Protein AF-A0A9E1KPW1-F1 (afdb_monomer)

pLDDT: mean 82.88, std 12.96, range [50.12, 98.19]

Secondary structure (DSSP, 8-state):
-PPP--TTTHHHHHHT--GGG--PPPPPPP-PPPPPTT-----EEEEE--TTSHHHHHTT----HHHHHHHHTT--EE-TTS-EE--SS--SEEEE---STTHHHHTTTT-TT--HHHHHHHHHHH--SHHHHHHHHHHHGGG-----TTS-TTPPPP-

Foldseek 3Di:
DDDDDDPVCVVVVVVPDDCVPDDDAAADADDDDPADPVGDDFFEEAEAEALLALVCLLVPHHHHPVNVVCQLNFHWDQGPVRDIDTDSYHGPDYDHDHDPVCSVLQVCLVPPPDDPVSVVVNCLSNDHDDVVVVVVVVVVVVPPDDPDPVDDPDDDDDD

Radius of gyration: 21.53 Å; Cα contacts (8 Å, |Δi|>4): 154; chains: 1; bounding box: 57×50×52 Å

Structure (mmCIF, N/CA/C/O backbone):
data_AF-A0A9E1KPW1-F1
#
_entry.id   AF-A0A9E1KPW1-F1
#
loop_
_atom_site.group_PDB
_atom_site.id
_atom_site.type_symbol
_atom_site.label_atom_id
_atom_site.label_alt_id
_atom_site.label_comp_id
_atom_site.label_asym_id
_atom_site.label_entity_id
_atom_site.label_seq_id
_atom_site.pdbx_PDB_ins_code
_atom_site.Cartn_x
_atom_site.Cartn_y
_atom_site.Cartn_z
_atom_site.occupancy
_atom_site.B_iso_or_equiv
_atom_site.auth_seq_id
_atom_site.auth_comp_id
_atom_site.auth_asym_id
_atom_site.auth_atom_id
_atom_site.pdbx_PDB_model_num
ATOM 1 N N . MET A 1 1 ? -16.296 31.818 -9.778 1.00 54.91 1 MET A N 1
ATOM 2 C CA . MET A 1 1 ? -15.394 31.281 -10.819 1.00 54.91 1 MET A CA 1
ATOM 3 C C . MET A 1 1 ? -14.873 29.966 -10.262 1.00 54.91 1 MET A C 1
ATOM 5 O O . MET A 1 1 ? -14.448 29.981 -9.117 1.00 54.91 1 MET A O 1
ATOM 9 N N . VAL A 1 2 ? -15.050 28.838 -10.951 1.00 64.12 2 VAL A N 1
ATOM 10 C CA . VAL A 1 2 ? -14.615 27.530 -10.424 1.00 64.12 2 VAL A CA 1
ATOM 11 C C . VAL A 1 2 ? -13.105 27.431 -10.619 1.00 64.12 2 VAL A C 1
ATOM 13 O O . VAL A 1 2 ? -12.640 27.571 -11.749 1.00 64.12 2 VAL A O 1
ATOM 16 N N . GLN A 1 3 ? -12.357 27.252 -9.531 1.00 67.12 3 GLN A N 1
ATOM 17 C CA . GLN A 1 3 ? -10.913 27.038 -9.585 1.00 67.12 3 GLN A CA 1
ATOM 18 C C . GLN A 1 3 ? -10.649 25.712 -10.309 1.00 67.12 3 GLN A C 1
ATOM 20 O O . GLN A 1 3 ? -11.202 24.678 -9.934 1.00 67.12 3 GLN A O 1
ATOM 25 N N . GLN A 1 4 ? -9.882 25.750 -11.397 1.00 73.62 4 GLN A N 1
ATOM 26 C CA . GLN A 1 4 ? -9.481 24.535 -12.105 1.00 73.62 4 GLN A CA 1
ATOM 27 C C . GLN A 1 4 ? -8.290 23.918 -11.375 1.00 73.62 4 GLN A C 1
ATOM 29 O O . GLN A 1 4 ? -7.294 24.601 -11.172 1.00 73.62 4 GLN A O 1
ATOM 34 N N . ILE A 1 5 ? -8.388 22.638 -11.015 1.00 74.00 5 ILE A N 1
ATOM 35 C CA . ILE A 1 5 ? -7.282 21.890 -10.408 1.00 74.00 5 ILE A CA 1
ATOM 36 C C . ILE A 1 5 ? -6.366 21.411 -11.539 1.00 74.00 5 ILE A C 1
ATOM 38 O O . ILE A 1 5 ? -6.742 20.530 -12.317 1.00 74.00 5 ILE A O 1
ATOM 42 N N . LEU A 1 6 ? -5.190 22.031 -11.670 1.00 82.31 6 LEU A N 1
ATOM 43 C CA . LEU A 1 6 ? -4.187 21.734 -12.698 1.00 82.31 6 LEU A CA 1
ATOM 44 C C . LEU A 1 6 ? -2.796 21.598 -12.054 1.00 82.31 6 LEU A C 1
ATOM 46 O O . LEU A 1 6 ? -2.531 22.230 -11.037 1.00 82.31 6 LEU A O 1
ATOM 50 N N . PRO A 1 7 ? -1.839 20.872 -12.663 1.00 82.06 7 PRO A N 1
ATOM 51 C CA . PRO A 1 7 ? -0.473 20.802 -12.132 1.00 82.06 7 PRO A CA 1
ATOM 52 C C . PRO A 1 7 ? 0.183 22.179 -11.937 1.00 82.06 7 PRO A C 1
ATOM 54 O O . PRO A 1 7 ? 0.982 22.367 -11.028 1.00 82.06 7 PRO A O 1
ATOM 57 N N . SER A 1 8 ? -0.176 23.160 -12.771 1.00 86.94 8 SER A N 1
ATOM 58 C CA . SER A 1 8 ? 0.307 24.540 -12.667 1.00 86.94 8 SER A CA 1
ATOM 59 C C . SER A 1 8 ? -0.273 25.317 -11.482 1.00 86.94 8 SER A C 1
ATOM 61 O O . SER A 1 8 ? 0.325 26.316 -11.096 1.00 86.94 8 SER A O 1
ATOM 63 N N . THR A 1 9 ? -1.415 24.899 -10.923 1.00 86.19 9 THR A N 1
ATOM 64 C CA . THR A 1 9 ? -2.045 25.553 -9.760 1.00 86.19 9 THR A CA 1
ATOM 65 C C . THR A 1 9 ? -1.620 24.929 -8.438 1.00 86.19 9 THR A C 1
ATOM 67 O O . THR A 1 9 ? -1.842 25.535 -7.398 1.00 86.19 9 THR A O 1
ATOM 70 N N . ALA A 1 10 ? -0.938 23.776 -8.459 1.00 82.69 10 ALA A N 1
ATOM 71 C CA . ALA A 1 10 ? -0.589 23.023 -7.257 1.00 82.69 10 ALA A CA 1
ATOM 72 C C . ALA A 1 10 ? 0.108 23.877 -6.186 1.00 82.69 10 ALA A C 1
ATOM 74 O O . ALA A 1 10 ? -0.246 23.791 -5.020 1.00 82.69 10 ALA A O 1
ATOM 75 N N . ALA A 1 11 ? 1.053 24.746 -6.559 1.00 84.06 11 ALA A N 1
ATOM 76 C CA . ALA A 1 11 ? 1.739 25.611 -5.595 1.00 84.06 11 ALA A CA 1
ATOM 77 C C . ALA A 1 11 ? 0.801 26.626 -4.910 1.00 84.06 11 ALA A C 1
ATOM 79 O O . ALA A 1 11 ? 0.965 26.909 -3.726 1.00 84.06 11 ALA A O 1
ATOM 80 N N . GLU A 1 12 ? -0.176 27.166 -5.642 1.00 87.25 12 GLU A N 1
ATOM 81 C CA . GLU A 1 12 ? -1.188 28.072 -5.089 1.00 87.25 12 GLU A CA 1
ATOM 82 C C . GLU A 1 12 ? -2.186 27.307 -4.217 1.00 87.25 12 GLU A C 1
ATOM 84 O O . GLU A 1 12 ? -2.541 27.785 -3.143 1.00 87.25 12 GLU A O 1
ATOM 89 N N . ASP A 1 13 ? -2.580 26.105 -4.643 1.00 84.31 13 ASP A N 1
ATOM 90 C CA . ASP A 1 13 ? -3.465 25.217 -3.888 1.00 84.31 13 ASP A CA 1
ATOM 91 C C . ASP A 1 13 ? -2.802 24.785 -2.560 1.00 84.31 13 ASP A C 1
ATOM 93 O O . ASP A 1 13 ? -3.421 24.896 -1.502 1.00 84.31 13 ASP A O 1
ATOM 97 N N . TYR A 1 14 ? -1.511 24.419 -2.575 1.00 83.19 14 TYR A N 1
ATOM 98 C CA . TYR A 1 14 ? -0.719 24.135 -1.367 1.00 83.19 14 TYR A CA 1
ATOM 99 C C . TYR A 1 14 ? -0.574 25.359 -0.456 1.00 83.19 14 TYR A C 1
ATOM 101 O O . TYR A 1 14 ? -0.604 25.224 0.762 1.00 83.19 14 TYR A O 1
ATOM 109 N N . ALA A 1 15 ? -0.446 26.568 -1.011 1.00 87.06 15 ALA A N 1
ATOM 110 C CA . ALA A 1 15 ? -0.367 27.790 -0.208 1.00 87.06 15 ALA A CA 1
ATOM 111 C C . ALA A 1 15 ? -1.684 28.120 0.524 1.00 87.06 15 ALA A C 1
ATOM 113 O O . ALA A 1 15 ? -1.672 28.894 1.481 1.00 87.06 15 ALA A O 1
ATOM 114 N N . GLN A 1 16 ? -2.810 27.555 0.076 1.00 88.25 16 GLN A N 1
ATOM 115 C CA . GLN A 1 16 ? -4.121 27.670 0.727 1.00 88.25 16 GLN A CA 1
ATOM 116 C C . GLN A 1 16 ? -4.385 26.539 1.736 1.00 88.25 16 GLN A C 1
ATOM 118 O O . GLN A 1 16 ? -5.396 26.584 2.443 1.00 88.25 16 GLN A O 1
ATOM 123 N N . GLN A 1 17 ? -3.519 25.523 1.801 1.00 85.75 17 GLN A N 1
ATOM 124 C CA . GLN A 1 17 ? -3.662 24.403 2.723 1.00 85.75 17 GLN A CA 1
ATOM 125 C C . GLN A 1 17 ? -3.420 24.870 4.168 1.00 85.75 17 GLN A C 1
ATOM 127 O O . GLN A 1 17 ? -2.390 25.459 4.491 1.00 85.75 17 GLN A O 1
ATOM 132 N N . ASP A 1 18 ? -4.399 24.620 5.040 1.00 87.31 18 ASP A N 1
ATOM 133 C CA . ASP A 1 18 ? -4.363 24.971 6.464 1.00 87.31 18 ASP A CA 1
ATOM 134 C C . ASP A 1 18 ? -4.445 23.699 7.314 1.00 87.31 18 ASP A C 1
ATOM 136 O O . ASP A 1 18 ? -5.519 23.292 7.770 1.00 87.31 18 ASP A O 1
ATOM 140 N N . ASP A 1 19 ? -3.286 23.077 7.525 1.00 82.50 19 ASP A N 1
ATOM 141 C CA . ASP A 1 19 ? -3.158 21.833 8.293 1.00 82.50 19 ASP A CA 1
ATOM 142 C C . ASP A 1 19 ? -3.502 22.009 9.778 1.00 82.50 19 ASP A C 1
ATOM 144 O O . ASP A 1 19 ? -3.771 21.029 10.469 1.00 82.50 19 ASP A O 1
ATOM 148 N N . SER A 1 20 ? -3.569 23.249 10.284 1.00 86.69 20 SER A N 1
ATOM 149 C CA . SER A 1 20 ? -3.929 23.513 11.686 1.00 86.69 20 SER A CA 1
ATOM 150 C C . SER A 1 20 ? -5.369 23.115 12.025 1.00 86.69 20 SER A C 1
ATOM 152 O O . SER A 1 20 ? -5.720 22.985 13.197 1.00 86.69 20 SER A O 1
ATOM 154 N N . ARG A 1 21 ? -6.205 22.897 11.002 1.00 86.94 21 ARG A N 1
ATOM 155 C CA . ARG A 1 21 ? -7.594 22.438 11.144 1.00 86.94 21 ARG A CA 1
ATOM 156 C C . ARG A 1 21 ? -7.726 20.926 11.270 1.00 86.94 21 ARG A C 1
ATOM 158 O O . ARG A 1 21 ? -8.829 20.445 11.524 1.00 86.94 21 ARG A O 1
ATOM 165 N N . ILE A 1 22 ? -6.642 20.184 11.058 1.00 85.00 22 ILE A N 1
ATOM 166 C CA . ILE A 1 22 ? -6.634 18.729 11.135 1.00 85.00 22 ILE A CA 1
ATOM 167 C C . ILE A 1 22 ? -6.123 18.317 12.512 1.00 85.00 22 ILE A C 1
ATOM 169 O O . ILE A 1 22 ? -4.956 18.496 12.853 1.00 85.00 22 ILE A O 1
ATOM 173 N N . GLU A 1 23 ? -7.007 17.732 13.316 1.00 88.06 23 GLU A N 1
ATOM 174 C CA . GLU A 1 23 ? -6.605 17.083 14.559 1.00 88.06 23 GLU A CA 1
ATOM 175 C C . GLU A 1 23 ? -5.966 15.732 14.236 1.00 88.06 23 GLU A C 1
ATOM 177 O O . GLU A 1 23 ? -6.649 14.758 13.911 1.00 88.06 23 GLU A O 1
ATOM 182 N N . VAL A 1 24 ? -4.637 15.673 14.315 1.00 84.62 24 VAL A N 1
ATOM 183 C CA . VAL A 1 24 ? -3.903 14.418 14.149 1.00 84.62 24 VAL A CA 1
ATOM 184 C C . VAL A 1 24 ? -4.060 13.585 15.429 1.00 84.62 24 VAL A C 1
ATOM 186 O O . VAL A 1 24 ? -3.659 14.041 16.505 1.00 84.62 24 VAL A O 1
ATOM 189 N N . PRO A 1 25 ? -4.644 12.375 15.358 1.00 87.44 25 PRO A N 1
ATOM 190 C CA . PRO A 1 25 ? -4.798 11.519 16.527 1.00 87.44 25 PRO A CA 1
ATOM 191 C C . PRO A 1 25 ? -3.434 11.093 17.076 1.00 87.44 25 PRO A C 1
ATOM 193 O O . PRO A 1 25 ? -2.486 10.861 16.329 1.00 87.44 25 PRO A O 1
ATOM 196 N N . GLN A 1 26 ? -3.347 10.941 18.397 1.00 89.38 26 GLN A N 1
ATOM 197 C CA . GLN A 1 26 ? -2.147 10.405 19.035 1.00 89.38 26 GLN A CA 1
ATOM 198 C C . GLN A 1 26 ? -1.917 8.951 18.615 1.00 89.38 26 GLN A C 1
ATOM 200 O O . GLN A 1 26 ? -2.850 8.145 18.618 1.00 89.38 26 GLN A O 1
ATOM 205 N N . THR A 1 27 ? -0.665 8.614 18.310 1.00 90.81 27 THR A N 1
ATOM 206 C CA . THR A 1 27 ? -0.267 7.236 18.021 1.00 90.81 27 THR A CA 1
ATOM 207 C C . THR A 1 27 ? -0.304 6.401 19.297 1.00 90.81 27 THR A C 1
ATOM 209 O O . THR A 1 27 ? 0.348 6.723 20.291 1.00 90.81 27 THR A O 1
ATOM 212 N N . LEU A 1 28 ? -1.068 5.315 19.262 1.00 91.50 28 LEU A N 1
ATOM 213 C CA . LEU A 1 28 ? -1.178 4.324 20.322 1.00 91.50 28 LEU A CA 1
ATOM 214 C C . LEU A 1 28 ? -0.306 3.116 19.997 1.00 91.50 28 LEU A C 1
ATOM 216 O O . LEU A 1 28 ? -0.262 2.664 18.856 1.00 91.50 28 LEU A O 1
ATOM 220 N N . GLU A 1 29 ? 0.334 2.539 21.007 1.00 89.19 29 GLU A N 1
ATOM 221 C CA . GLU A 1 29 ? 1.027 1.262 20.844 1.00 89.19 29 GLU A CA 1
ATOM 222 C C . GLU A 1 29 ? 0.034 0.099 20.709 1.00 89.19 29 GLU A C 1
ATOM 224 O O . GLU A 1 29 ? -1.084 0.127 21.239 1.00 89.19 29 GLU A O 1
ATOM 229 N N . LEU A 1 30 ? 0.450 -0.964 20.014 1.00 87.69 30 LEU A N 1
ATOM 230 C CA . LEU A 1 30 ? -0.313 -2.206 19.989 1.00 87.69 30 LEU A CA 1
ATOM 231 C C . LEU A 1 30 ? -0.282 -2.839 21.380 1.00 87.69 30 LEU A C 1
ATOM 233 O O . LEU A 1 30 ? 0.784 -3.199 21.872 1.00 87.69 30 LEU A O 1
ATOM 237 N N . VAL A 1 31 ? -1.452 -3.025 21.990 1.00 88.69 31 VAL A N 1
ATOM 238 C CA . VAL A 1 31 ? -1.584 -3.729 23.271 1.00 88.69 31 VAL A CA 1
ATOM 239 C C . VAL A 1 31 ? -1.980 -5.182 23.001 1.00 88.69 31 VAL A C 1
ATOM 241 O O . VAL A 1 31 ? -3.135 -5.417 22.621 1.00 88.69 31 VAL A O 1
ATOM 244 N N . PRO A 1 32 ? -1.082 -6.165 23.217 1.00 86.31 32 PRO A N 1
ATOM 245 C CA . PRO A 1 32 ? -1.415 -7.573 23.054 1.00 86.31 32 PRO A CA 1
ATOM 246 C C . PRO A 1 32 ? -2.550 -7.962 24.000 1.00 86.31 32 PRO A C 1
ATOM 248 O O . PRO A 1 32 ? -2.458 -7.767 25.213 1.00 86.31 32 PRO A O 1
ATOM 251 N N . GLN A 1 33 ? -3.625 -8.516 23.445 1.00 88.62 33 GLN A N 1
ATOM 252 C CA . GLN A 1 33 ? -4.748 -8.992 24.247 1.00 88.62 33 GLN A CA 1
ATOM 253 C C . GLN A 1 33 ? -4.503 -10.441 24.687 1.00 88.62 33 GLN A C 1
ATOM 255 O O . GLN A 1 33 ? -4.094 -11.265 23.861 1.00 88.62 33 GLN A O 1
ATOM 260 N N . PRO A 1 34 ? -4.759 -10.792 25.963 1.00 93.00 34 PRO A N 1
ATOM 261 C CA . PRO A 1 34 ? -4.694 -12.179 26.402 1.00 93.00 34 PRO A CA 1
ATOM 262 C C . PRO A 1 34 ? -5.727 -13.030 25.649 1.00 93.00 34 PRO A C 1
ATOM 264 O O . PRO A 1 34 ? -6.686 -12.520 25.071 1.00 93.00 34 PRO A O 1
ATOM 267 N N . TYR A 1 35 ? -5.540 -14.348 25.653 1.00 94.19 35 TYR A N 1
ATOM 268 C CA . TYR A 1 35 ? -6.509 -15.268 25.061 1.00 94.19 35 TYR A CA 1
ATOM 269 C C . TYR A 1 35 ? -7.885 -15.126 25.728 1.00 94.19 35 TYR A C 1
ATOM 271 O O . TYR A 1 35 ? -8.015 -15.307 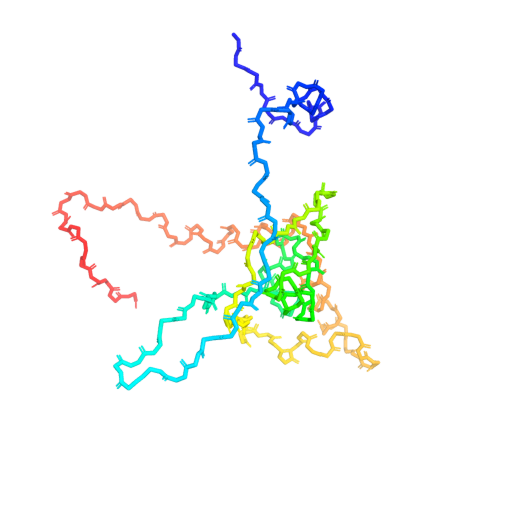26.940 1.00 94.19 35 TYR A O 1
ATOM 279 N N . ASN A 1 36 ? -8.915 -14.856 24.927 1.00 95.69 36 ASN A N 1
ATOM 280 C CA . ASN A 1 36 ? -10.305 -14.894 25.358 1.00 95.69 36 ASN A CA 1
ATOM 281 C C . ASN A 1 36 ? -10.953 -16.230 24.942 1.00 95.69 36 ASN A C 1
ATOM 283 O O . ASN A 1 36 ? -10.980 -16.540 23.746 1.00 95.69 36 ASN A O 1
ATOM 287 N N . PRO A 1 37 ? -11.540 -17.008 25.875 1.00 96.50 37 PRO A N 1
ATOM 288 C CA . PRO A 1 37 ? -12.259 -18.242 25.539 1.00 96.50 37 PRO A CA 1
ATOM 289 C C . PRO A 1 37 ? -13.466 -18.019 24.611 1.00 96.50 37 PRO A C 1
ATOM 291 O O . PRO A 1 37 ? -13.910 -18.953 23.947 1.00 96.50 37 PRO A O 1
ATOM 294 N N . LEU A 1 38 ? -13.977 -16.788 24.517 1.00 96.81 38 LEU A N 1
ATOM 295 C CA . LEU A 1 38 ? -15.025 -16.376 23.578 1.00 96.81 38 LEU A CA 1
ATOM 296 C C . LEU A 1 38 ? -14.482 -15.814 22.250 1.00 96.81 38 LEU A C 1
ATOM 298 O O . LEU A 1 38 ? -15.270 -15.324 21.444 1.00 96.81 38 LEU A O 1
ATOM 302 N N . LYS A 1 39 ? -13.175 -15.968 21.993 1.00 95.31 39 LYS A N 1
ATOM 303 C CA . LYS A 1 39 ? -12.388 -15.416 20.873 1.00 95.31 39 LYS A CA 1
ATOM 304 C C . LYS A 1 39 ? -11.997 -13.947 21.061 1.00 95.31 39 LYS A C 1
ATOM 306 O O . LYS A 1 39 ? -12.712 -13.157 21.672 1.00 95.31 39 LYS A O 1
ATOM 311 N N . ASN A 1 40 ? -10.836 -13.603 20.510 1.00 94.50 40 ASN A N 1
ATOM 312 C CA . ASN A 1 40 ? -10.340 -12.233 20.416 1.00 94.50 40 ASN A CA 1
ATOM 313 C C . ASN A 1 40 ? -10.864 -11.576 19.131 1.00 94.50 40 ASN A C 1
ATOM 315 O O . ASN A 1 40 ? -11.034 -12.254 18.115 1.00 94.50 40 ASN A O 1
ATOM 319 N N . VAL A 1 41 ? -11.106 -10.265 19.181 1.00 92.69 41 VAL A N 1
ATOM 320 C CA . VAL A 1 41 ? -11.354 -9.447 17.986 1.00 92.69 41 VAL A CA 1
ATOM 321 C C . VAL A 1 41 ? -10.010 -8.916 17.500 1.00 92.69 41 VAL A C 1
ATOM 323 O O . VAL A 1 41 ? -9.203 -8.482 18.320 1.00 92.69 41 VAL A O 1
ATOM 326 N N . TYR A 1 42 ? -9.792 -8.974 16.190 1.00 92.31 42 TYR A N 1
ATOM 327 C CA . TYR A 1 42 ? -8.584 -8.496 15.528 1.00 92.31 42 TYR A CA 1
ATOM 328 C C . TYR A 1 42 ? -8.964 -7.537 14.401 1.00 92.31 42 TYR A C 1
ATOM 330 O O . TYR A 1 42 ? -9.945 -7.773 13.691 1.00 92.31 42 TYR A O 1
ATOM 338 N N . TRP A 1 43 ? -8.173 -6.486 14.227 1.00 93.31 43 TRP A N 1
ATOM 339 C CA . TRP A 1 43 ? -8.302 -5.479 13.184 1.00 93.31 43 TRP A CA 1
ATOM 340 C C . TRP A 1 43 ? -7.090 -5.553 12.272 1.00 93.31 43 TRP A C 1
ATOM 342 O O . TRP A 1 43 ? -5.948 -5.491 12.723 1.00 93.31 43 TRP A O 1
ATOM 352 N N . GLY A 1 44 ? -7.337 -5.672 10.978 1.00 95.31 44 GLY A N 1
ATOM 353 C CA . GLY A 1 44 ? -6.271 -5.797 10.006 1.00 95.31 44 GLY A CA 1
ATOM 354 C C . GLY A 1 44 ? -6.750 -5.511 8.601 1.00 95.31 44 GLY A C 1
ATOM 355 O O . GLY A 1 44 ? -7.953 -5.426 8.346 1.00 95.31 44 GLY A O 1
ATOM 356 N N . GLU A 1 45 ? -5.780 -5.374 7.710 1.00 97.00 45 GLU A N 1
ATOM 357 C CA . GLU A 1 45 ? -6.016 -5.207 6.284 1.00 97.00 45 GLU A CA 1
ATOM 358 C C . GLU A 1 45 ? -5.938 -6.545 5.562 1.00 97.00 45 GLU A C 1
ATOM 360 O O . GLU A 1 45 ? -5.105 -7.396 5.887 1.00 97.00 45 GLU A O 1
ATOM 365 N N . LEU A 1 46 ? -6.818 -6.734 4.583 1.00 97.81 46 LEU A N 1
ATOM 366 C CA . LEU A 1 46 ? -6.950 -8.002 3.860 1.00 97.81 46 LEU A CA 1
ATOM 367 C C . LEU A 1 46 ? -6.481 -7.926 2.408 1.00 97.81 46 LEU A C 1
ATOM 369 O O . LEU A 1 46 ? -6.408 -8.969 1.759 1.00 97.81 46 LEU A O 1
ATOM 373 N N . HIS A 1 47 ? -6.210 -6.725 1.898 1.00 97.50 47 HIS A N 1
ATOM 374 C CA . HIS A 1 47 ? -5.902 -6.531 0.489 1.00 97.50 47 HIS A CA 1
ATOM 375 C C . HIS A 1 47 ? -4.971 -5.331 0.283 1.00 97.50 47 HIS A C 1
ATOM 377 O O . HIS A 1 47 ? -5.420 -4.213 0.037 1.00 97.50 47 HIS A O 1
ATOM 383 N N . VAL A 1 48 ? -3.664 -5.555 0.410 1.00 96.38 48 VAL A N 1
ATOM 384 C CA . VAL A 1 48 ? -2.633 -4.519 0.231 1.00 96.38 48 VAL A CA 1
ATOM 385 C C . VAL A 1 48 ? -1.708 -4.907 -0.909 1.00 96.38 48 VAL A C 1
ATOM 387 O O . VAL A 1 48 ? -1.242 -6.041 -0.962 1.00 96.38 48 VAL A O 1
ATOM 390 N N . HIS A 1 49 ? -1.431 -3.959 -1.800 1.00 95.25 49 HIS A N 1
ATOM 391 C CA . HIS A 1 49 ? -0.475 -4.126 -2.891 1.00 95.25 49 HIS A CA 1
ATOM 392 C C . HIS A 1 49 ? 0.795 -3.318 -2.607 1.00 95.25 49 HIS A C 1
ATOM 394 O O . HIS A 1 49 ? 0.759 -2.277 -1.947 1.00 95.25 49 HIS A O 1
ATOM 400 N N . THR A 1 50 ? 1.913 -3.795 -3.130 1.00 93.25 50 THR A N 1
ATOM 401 C CA . THR A 1 50 ? 3.265 -3.262 -2.955 1.00 93.25 50 THR A CA 1
ATOM 402 C C . THR A 1 50 ? 3.942 -3.094 -4.314 1.00 93.25 50 THR A C 1
ATOM 404 O O . THR A 1 50 ? 3.341 -3.314 -5.366 1.00 93.25 50 THR A O 1
ATOM 407 N N . THR A 1 51 ? 5.223 -2.732 -4.321 1.00 89.00 51 THR A N 1
ATOM 408 C CA . THR A 1 51 ? 6.049 -2.684 -5.540 1.00 89.00 51 THR A CA 1
ATOM 409 C C . THR A 1 51 ? 6.188 -4.021 -6.280 1.00 89.00 51 THR A C 1
ATOM 411 O O . THR A 1 51 ? 6.737 -4.054 -7.386 1.00 89.00 51 THR A O 1
ATOM 414 N N . GLU A 1 52 ? 5.719 -5.126 -5.698 1.00 87.94 52 GLU A N 1
ATOM 415 C CA . GLU A 1 52 ? 5.686 -6.429 -6.363 1.00 87.94 52 GLU A CA 1
ATOM 416 C C . GLU A 1 52 ? 4.491 -6.596 -7.309 1.00 87.94 52 GLU A C 1
ATOM 418 O O . GLU A 1 52 ? 4.518 -7.472 -8.176 1.00 87.94 52 GLU A O 1
ATOM 423 N N . SER A 1 53 ? 3.477 -5.730 -7.217 1.00 87.62 53 SER A N 1
ATOM 424 C CA . SER A 1 53 ? 2.339 -5.742 -8.129 1.00 87.62 53 SER A CA 1
ATOM 425 C C . SER A 1 53 ? 2.420 -4.643 -9.188 1.00 87.62 53 SER A C 1
ATOM 427 O O . SER A 1 53 ? 2.695 -3.476 -8.909 1.00 87.62 53 SER A O 1
ATOM 429 N N . MET A 1 54 ? 2.123 -5.015 -10.437 1.00 82.88 54 MET A N 1
ATOM 430 C CA . MET A 1 54 ? 2.133 -4.099 -11.583 1.00 82.88 54 MET A CA 1
ATOM 431 C C . MET A 1 54 ? 1.191 -2.911 -11.379 1.00 82.88 54 MET A C 1
ATOM 433 O O . MET A 1 54 ? 1.559 -1.778 -11.667 1.00 82.88 54 MET A O 1
ATOM 437 N N . ASP A 1 55 ? -0.039 -3.159 -10.933 1.00 83.00 55 ASP A N 1
ATOM 438 C CA . ASP A 1 55 ? -1.043 -2.106 -10.778 1.00 83.00 55 ASP A CA 1
ATOM 439 C C . ASP A 1 55 ? -0.591 -1.040 -9.770 1.00 83.00 55 ASP A C 1
ATOM 441 O O . ASP A 1 55 ? -0.661 0.151 -10.067 1.00 83.00 55 ASP A O 1
ATOM 445 N N . ALA A 1 56 ? -0.033 -1.459 -8.635 1.00 88.06 56 ALA A N 1
ATOM 446 C CA . ALA A 1 56 ? 0.505 -0.576 -7.613 1.00 88.06 56 ALA A CA 1
ATOM 447 C C . ALA A 1 56 ? 1.638 0.300 -8.161 1.00 88.06 56 ALA A C 1
ATOM 449 O O . ALA A 1 56 ? 1.597 1.521 -7.997 1.00 88.06 56 ALA A O 1
ATOM 450 N N . VAL A 1 57 ? 2.603 -0.286 -8.877 1.00 83.00 57 VAL A N 1
ATOM 451 C CA . VAL A 1 57 ? 3.690 0.484 -9.505 1.00 83.00 57 VAL A CA 1
ATOM 452 C C . VAL A 1 57 ? 3.149 1.465 -10.547 1.00 83.00 57 VAL A C 1
ATOM 454 O O . VAL A 1 57 ? 3.568 2.622 -10.583 1.00 83.00 57 VAL A O 1
ATOM 457 N N . VAL A 1 58 ? 2.170 1.057 -11.359 1.00 78.81 58 VAL A N 1
ATOM 458 C CA . VAL A 1 58 ? 1.550 1.931 -12.369 1.00 78.81 58 VAL A CA 1
ATOM 459 C C . VAL A 1 58 ? 0.848 3.135 -11.735 1.00 78.81 58 VAL A C 1
ATOM 461 O O . VAL A 1 58 ? 0.877 4.222 -12.317 1.00 78.81 58 VAL A O 1
ATOM 464 N N . PHE A 1 59 ? 0.280 2.979 -10.537 1.00 79.12 59 PHE A N 1
ATOM 465 C CA . PHE A 1 59 ? -0.312 4.073 -9.758 1.00 79.12 59 PHE A CA 1
ATOM 466 C C . PHE A 1 59 ? 0.688 4.826 -8.866 1.00 79.12 59 PHE A C 1
ATOM 468 O O . PHE A 1 59 ? 0.291 5.724 -8.126 1.00 79.12 59 PHE A O 1
ATOM 475 N N . GLY A 1 60 ? 1.985 4.529 -8.982 1.00 82.25 60 GLY A N 1
ATOM 476 C CA . GLY A 1 60 ? 3.053 5.274 -8.319 1.00 82.25 60 GLY A CA 1
ATOM 477 C C . GLY A 1 60 ? 3.376 4.805 -6.902 1.00 82.25 60 GLY A C 1
ATOM 478 O O . GLY A 1 60 ? 4.092 5.511 -6.196 1.00 82.25 60 GLY A O 1
ATOM 479 N N . THR A 1 61 ? 2.893 3.635 -6.476 1.00 87.62 61 THR A N 1
ATOM 480 C CA . THR A 1 61 ? 3.299 3.028 -5.203 1.00 87.62 61 THR A CA 1
ATOM 481 C C . THR A 1 61 ? 4.784 2.683 -5.239 1.00 87.62 61 THR A C 1
ATOM 483 O O . THR A 1 61 ? 5.249 1.961 -6.119 1.00 87.62 61 THR A O 1
ATOM 486 N N . THR A 1 62 ? 5.521 3.167 -4.240 1.00 89.75 62 THR A N 1
ATOM 487 C CA . THR A 1 62 ? 6.948 2.868 -4.042 1.00 89.75 62 THR A CA 1
ATOM 488 C C . THR A 1 62 ? 7.218 2.017 -2.800 1.00 89.75 62 THR A C 1
ATOM 490 O O . THR A 1 62 ? 8.374 1.716 -2.524 1.00 89.75 62 THR A O 1
ATOM 493 N N . ALA A 1 63 ? 6.183 1.661 -2.033 1.00 93.75 63 ALA A N 1
ATOM 494 C CA . ALA A 1 63 ? 6.319 0.910 -0.788 1.00 93.75 63 ALA A CA 1
ATOM 495 C C . ALA A 1 63 ? 6.603 -0.574 -1.056 1.00 93.75 63 ALA A C 1
ATOM 497 O O . ALA A 1 63 ? 5.846 -1.235 -1.776 1.00 93.75 63 ALA A O 1
ATOM 498 N N . THR A 1 64 ? 7.670 -1.098 -0.450 1.00 93.94 64 THR A N 1
ATOM 499 C CA . THR A 1 64 ? 7.998 -2.529 -0.513 1.00 93.94 64 THR A CA 1
ATOM 500 C C . THR A 1 64 ? 7.120 -3.355 0.433 1.00 93.94 64 THR A C 1
ATOM 502 O O . THR A 1 64 ? 6.335 -2.823 1.225 1.00 93.94 64 THR A O 1
ATOM 505 N N . ILE A 1 65 ? 7.279 -4.680 0.394 1.00 95.19 65 ILE A N 1
ATOM 506 C CA . ILE A 1 65 ? 6.667 -5.605 1.359 1.00 95.19 65 ILE A CA 1
ATOM 507 C C . ILE A 1 65 ? 7.073 -5.250 2.796 1.00 95.19 65 ILE A C 1
ATOM 509 O O . ILE A 1 65 ? 6.232 -5.225 3.698 1.00 95.19 65 ILE A O 1
ATOM 513 N N . GLU A 1 66 ? 8.351 -4.945 3.022 1.00 97.38 66 GLU A N 1
ATOM 514 C CA . GLU A 1 66 ? 8.868 -4.547 4.331 1.00 97.38 66 GLU A CA 1
ATOM 515 C C . GLU A 1 66 ? 8.267 -3.222 4.791 1.00 97.38 66 GLU A C 1
ATOM 517 O O . GLU A 1 66 ? 7.898 -3.101 5.960 1.00 97.38 66 GLU A O 1
ATOM 522 N N . ASP A 1 67 ? 8.134 -2.246 3.893 1.00 97.38 67 ASP A N 1
ATOM 523 C CA . ASP A 1 67 ? 7.497 -0.968 4.208 1.00 97.38 67 ASP A CA 1
ATOM 524 C C . ASP A 1 67 ? 6.027 -1.155 4.588 1.00 97.38 67 ASP A C 1
ATOM 526 O O . ASP A 1 67 ? 5.597 -0.631 5.615 1.00 97.38 67 ASP A O 1
ATOM 530 N N . ALA A 1 68 ? 5.272 -1.955 3.827 1.00 97.19 68 ALA A N 1
ATOM 531 C CA . ALA A 1 68 ? 3.879 -2.275 4.138 1.00 97.19 68 ALA A CA 1
ATOM 532 C C . ALA A 1 68 ? 3.746 -2.964 5.507 1.00 97.19 68 ALA A C 1
ATOM 534 O O . ALA A 1 68 ? 2.880 -2.605 6.310 1.00 97.19 68 ALA A O 1
ATOM 535 N N . TYR A 1 69 ? 4.639 -3.908 5.819 1.00 97.25 69 TYR A N 1
ATOM 536 C CA . TYR A 1 69 ? 4.664 -4.575 7.119 1.00 97.25 69 TYR A CA 1
ATOM 537 C C . TYR A 1 69 ? 5.014 -3.614 8.266 1.00 97.25 69 TYR A C 1
ATOM 539 O O . TYR A 1 69 ? 4.344 -3.607 9.299 1.00 97.25 69 TYR A O 1
ATOM 547 N N . ARG A 1 70 ? 6.039 -2.771 8.101 1.00 97.31 70 ARG A N 1
ATOM 548 C CA . ARG A 1 70 ? 6.442 -1.764 9.098 1.00 97.31 70 ARG A CA 1
ATOM 549 C C . ARG A 1 70 ? 5.338 -0.739 9.339 1.00 97.31 70 ARG A C 1
ATOM 551 O O . ARG A 1 70 ? 5.027 -0.447 10.494 1.00 97.31 70 ARG A O 1
ATOM 558 N N . PHE A 1 71 ? 4.702 -0.260 8.273 1.00 97.00 71 PHE A N 1
ATOM 559 C CA . PHE A 1 71 ? 3.563 0.648 8.350 1.00 97.00 71 PHE A CA 1
ATOM 560 C C . PHE A 1 71 ? 2.386 0.015 9.100 1.00 97.00 71 PHE A C 1
ATOM 562 O O . PHE A 1 71 ? 1.829 0.637 10.004 1.00 97.00 71 PHE A O 1
ATOM 569 N N . ALA A 1 72 ? 2.070 -1.257 8.827 1.00 96.88 72 ALA A N 1
ATOM 570 C CA . ALA A 1 72 ? 1.053 -2.000 9.574 1.00 96.88 72 ALA A CA 1
ATOM 571 C C . ALA A 1 72 ? 1.394 -2.139 11.070 1.00 96.88 72 ALA A C 1
ATOM 573 O O . ALA A 1 72 ? 0.494 -2.115 11.907 1.00 96.88 72 ALA A O 1
ATOM 574 N N . ARG A 1 73 ? 2.683 -2.203 11.435 1.00 95.06 73 ARG A N 1
ATOM 575 C CA . ARG A 1 73 ? 3.146 -2.156 12.838 1.00 95.06 73 ARG A CA 1
ATOM 576 C C . ARG A 1 73 ? 3.130 -0.752 13.461 1.00 95.06 73 ARG A C 1
ATOM 578 O O . ARG A 1 73 ? 3.522 -0.610 14.617 1.00 95.06 73 ARG A O 1
ATOM 585 N N . GLY A 1 74 ? 2.667 0.263 12.734 1.00 95.19 74 GLY A N 1
ATOM 586 C CA . GLY A 1 74 ? 2.550 1.645 13.199 1.00 95.19 74 GLY A CA 1
ATOM 587 C C . GLY A 1 74 ? 3.799 2.500 12.985 1.00 95.19 74 GLY A C 1
ATOM 588 O O . GLY A 1 74 ? 3.865 3.607 13.516 1.00 95.19 74 GLY A O 1
ATOM 589 N N . GLU A 1 75 ? 4.794 2.029 12.229 1.00 96.19 75 GLU A N 1
ATOM 590 C CA . GLU A 1 75 ? 5.936 2.865 11.846 1.00 96.19 75 GLU A CA 1
ATOM 591 C C . GLU A 1 75 ? 5.517 3.895 10.776 1.00 96.19 75 GLU A C 1
ATOM 593 O O . GLU A 1 75 ? 4.666 3.594 9.935 1.00 96.19 75 GLU A O 1
ATOM 598 N N . PRO A 1 76 ? 6.087 5.112 10.778 1.00 95.62 76 PRO A N 1
ATOM 599 C CA . PRO A 1 76 ? 5.781 6.111 9.760 1.00 95.62 76 PRO A CA 1
ATOM 600 C C . PRO A 1 76 ? 6.317 5.695 8.381 1.00 95.62 76 PRO A C 1
ATOM 602 O O . PRO A 1 76 ? 7.403 5.119 8.268 1.00 95.62 76 PRO A O 1
ATOM 605 N N . LEU A 1 77 ? 5.572 6.048 7.333 1.00 95.50 77 LEU A N 1
ATOM 606 C CA . LEU A 1 77 ? 5.895 5.810 5.926 1.00 95.50 77 LEU A CA 1
ATOM 607 C C . LEU A 1 77 ? 5.858 7.135 5.157 1.00 95.50 77 LEU A C 1
ATOM 609 O O . LEU A 1 77 ? 4.881 7.874 5.240 1.00 95.50 77 LEU A O 1
ATOM 613 N N . LEU A 1 78 ? 6.900 7.429 4.380 1.00 93.06 78 LEU A N 1
ATOM 614 C CA . LEU A 1 78 ? 6.888 8.568 3.463 1.00 93.06 78 LEU A CA 1
ATOM 615 C C . LEU A 1 78 ? 6.146 8.172 2.182 1.00 93.06 78 LEU A C 1
ATOM 617 O O . LEU A 1 78 ? 6.581 7.275 1.462 1.00 93.06 78 LEU A O 1
ATOM 621 N N . SER A 1 79 ? 5.031 8.838 1.902 1.00 87.69 79 SER A N 1
ATOM 622 C CA . SER A 1 79 ? 4.280 8.636 0.666 1.00 87.69 79 SER A CA 1
ATOM 623 C C . SER A 1 79 ? 5.038 9.204 -0.545 1.00 87.69 79 SER A C 1
ATOM 625 O O . SER A 1 79 ? 5.810 10.158 -0.402 1.00 87.69 79 SER A O 1
ATOM 627 N N . PRO A 1 80 ? 4.770 8.706 -1.765 1.00 82.62 80 PRO A N 1
ATOM 628 C CA . PRO A 1 80 ? 5.317 9.284 -2.997 1.00 82.62 80 PRO A CA 1
ATOM 629 C C . PRO A 1 80 ? 4.981 10.774 -3.190 1.00 82.62 80 PRO A C 1
ATOM 631 O O . PRO A 1 80 ? 5.701 11.481 -3.889 1.00 82.62 80 PRO A O 1
ATOM 634 N N . GLY A 1 81 ? 3.902 11.257 -2.561 1.00 80.75 81 GLY A N 1
ATOM 635 C CA . GLY A 1 81 ? 3.502 12.667 -2.559 1.00 80.75 81 GLY A CA 1
ATOM 636 C C . GLY A 1 81 ? 4.306 13.556 -1.604 1.00 80.75 81 GLY A C 1
ATOM 637 O O . GLY A 1 81 ? 4.081 14.761 -1.577 1.00 80.75 81 GLY A O 1
ATOM 638 N N . GLY A 1 82 ? 5.236 12.993 -0.825 1.00 84.56 82 GLY A N 1
ATOM 639 C CA . GLY A 1 82 ? 6.065 13.723 0.139 1.00 84.56 82 GLY A CA 1
ATOM 640 C C . GLY A 1 82 ? 5.457 13.841 1.539 1.00 84.56 82 GLY A C 1
ATOM 641 O O . GLY A 1 82 ? 6.127 14.316 2.454 1.00 84.56 82 GLY A O 1
ATOM 642 N N . GLU A 1 83 ? 4.226 13.371 1.738 1.00 86.62 83 GLU A N 1
ATOM 643 C CA . GLU A 1 83 ? 3.594 13.359 3.056 1.00 86.62 83 GLU A CA 1
ATOM 644 C C . GLU A 1 83 ? 4.036 12.157 3.886 1.00 86.62 83 GLU A C 1
ATOM 646 O O . GLU A 1 83 ? 4.138 11.041 3.371 1.00 86.62 83 GLU A O 1
ATOM 651 N N . THR A 1 84 ? 4.259 12.372 5.183 1.00 90.75 84 THR A N 1
ATOM 652 C CA . THR A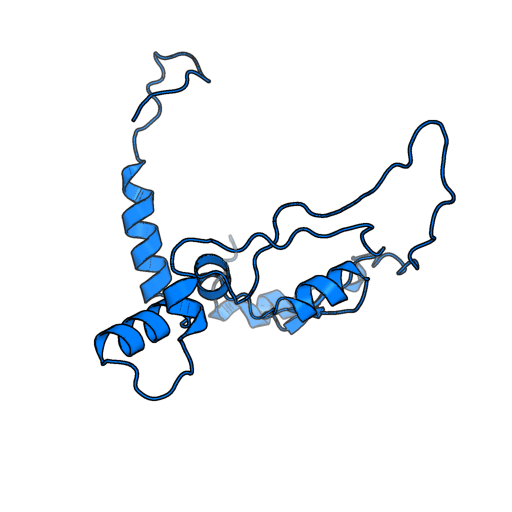 1 84 ? 4.501 11.281 6.132 1.00 90.75 84 THR A CA 1
ATOM 653 C C . THR A 1 84 ? 3.168 10.743 6.631 1.00 90.75 84 THR A C 1
ATOM 655 O O . THR A 1 84 ? 2.426 11.439 7.317 1.00 90.75 84 THR A O 1
ATOM 658 N N . MET A 1 85 ? 2.881 9.488 6.311 1.00 92.56 85 MET A N 1
ATOM 659 C CA . MET A 1 85 ? 1.694 8.770 6.753 1.00 92.56 85 MET A CA 1
ATOM 660 C C . MET A 1 85 ? 2.038 7.902 7.962 1.00 92.56 85 MET A C 1
ATOM 662 O O . MET A 1 85 ? 3.090 7.263 7.999 1.00 92.56 85 MET A O 1
ATOM 666 N N . GLN A 1 86 ? 1.136 7.819 8.938 1.00 94.38 86 GLN A N 1
ATOM 667 C CA . GLN A 1 86 ? 1.266 6.899 10.068 1.00 94.38 86 GLN A CA 1
ATOM 668 C C . GLN A 1 86 ? -0.116 6.461 10.553 1.00 94.38 86 GLN A C 1
ATOM 670 O O . GLN A 1 86 ? -1.039 7.271 10.637 1.00 94.38 86 GLN A O 1
ATOM 675 N N . LEU A 1 87 ? -0.263 5.179 10.890 1.00 94.88 87 LEU A N 1
ATOM 676 C CA . LEU A 1 87 ? -1.468 4.693 11.555 1.00 94.88 87 LEU A CA 1
ATOM 677 C C . LEU A 1 87 ? -1.517 5.212 12.995 1.00 94.88 87 LEU A C 1
ATOM 679 O O . LEU A 1 87 ? -0.541 5.105 13.734 1.00 94.88 87 LEU A O 1
ATOM 683 N N . SER A 1 88 ? -2.683 5.691 13.430 1.00 94.06 88 SER A N 1
ATOM 684 C CA . SER A 1 88 ? -2.904 6.071 14.832 1.00 94.06 88 SER A CA 1
ATOM 685 C C . SER A 1 88 ? -2.846 4.875 15.786 1.00 94.06 88 SER A C 1
ATOM 687 O O . SER A 1 88 ? -2.663 5.046 16.987 1.00 94.06 88 SER A O 1
ATOM 689 N N . ARG A 1 89 ? -2.991 3.654 15.265 1.00 94.19 89 ARG A N 1
ATOM 690 C CA . ARG A 1 89 ? -2.812 2.404 15.997 1.00 94.19 89 ARG A CA 1
ATOM 691 C C . ARG A 1 89 ? -2.306 1.316 15.042 1.00 94.19 89 ARG A C 1
ATOM 693 O O . ARG A 1 89 ? -2.858 1.202 13.948 1.00 94.19 89 ARG A O 1
ATOM 700 N N . PRO A 1 90 ? -1.324 0.492 15.443 1.00 96.38 90 PRO A N 1
ATOM 701 C CA . PRO A 1 90 ? -0.901 -0.661 14.660 1.00 96.38 90 PRO A CA 1
ATOM 702 C C . PRO A 1 90 ? -2.045 -1.649 14.412 1.00 96.38 90 PRO A C 1
ATOM 704 O O . PRO A 1 90 ? -2.925 -1.822 15.260 1.00 96.38 90 PRO A O 1
ATOM 707 N N . LEU A 1 91 ? -1.987 -2.332 13.273 1.00 95.88 91 LEU A N 1
ATOM 708 C CA . LEU A 1 91 ? -2.877 -3.436 12.936 1.00 95.88 91 LEU A CA 1
ATOM 709 C C . LEU A 1 91 ? -2.452 -4.715 13.664 1.00 95.88 91 LEU A C 1
ATOM 711 O O . LEU A 1 91 ? -1.270 -4.942 13.926 1.00 95.88 91 LEU A O 1
ATOM 715 N N . ASP A 1 92 ? -3.419 -5.585 13.935 1.00 95.19 92 ASP A N 1
ATOM 716 C CA . ASP A 1 92 ? -3.159 -6.928 14.453 1.00 95.19 92 ASP A CA 1
ATOM 717 C C . ASP A 1 92 ? -2.596 -7.854 13.366 1.00 95.19 92 ASP A C 1
ATOM 719 O O . ASP A 1 92 ? -1.836 -8.779 13.657 1.00 95.19 92 ASP A O 1
ATOM 723 N N . PHE A 1 93 ? -2.976 -7.619 12.108 1.00 95.25 93 PHE A N 1
ATOM 724 C CA . PHE A 1 93 ? -2.458 -8.335 10.948 1.00 95.25 93 PHE A CA 1
ATOM 725 C C . PHE A 1 93 ? -2.566 -7.489 9.675 1.00 95.25 93 PHE A C 1
ATOM 727 O O . PHE A 1 93 ? -3.360 -6.552 9.582 1.00 95.25 93 PHE A O 1
ATOM 734 N N . VAL A 1 94 ? -1.787 -7.862 8.665 1.00 97.75 94 VAL A N 1
ATOM 735 C CA . VAL A 1 94 ? -1.905 -7.344 7.302 1.00 97.75 94 VAL A CA 1
ATOM 736 C C . VAL A 1 94 ? -1.721 -8.496 6.324 1.00 97.75 94 VAL A C 1
ATOM 738 O O . VAL A 1 94 ? -0.819 -9.319 6.492 1.00 97.75 94 VAL A O 1
ATOM 741 N N . ALA A 1 95 ? -2.585 -8.568 5.318 1.00 98.19 95 ALA A N 1
ATOM 742 C CA . ALA A 1 95 ? -2.407 -9.436 4.167 1.00 98.19 95 ALA A CA 1
ATOM 743 C C . ALA A 1 95 ? -1.897 -8.607 2.985 1.00 98.19 95 ALA A C 1
ATOM 745 O O . ALA A 1 95 ? -2.570 -7.690 2.513 1.00 98.19 95 ALA A O 1
ATOM 746 N 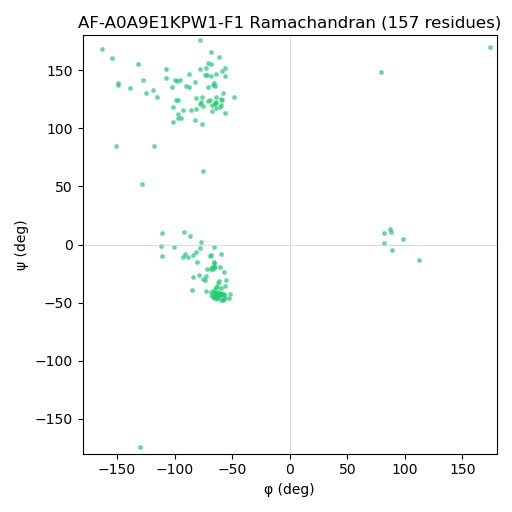N . ILE A 1 96 ? -0.700 -8.953 2.517 1.00 96.56 96 ILE A N 1
ATOM 747 C CA . ILE A 1 96 ? -0.112 -8.404 1.297 1.00 96.56 96 ILE A CA 1
ATOM 748 C C . ILE A 1 96 ? -0.498 -9.347 0.158 1.00 96.56 96 ILE A C 1
ATOM 750 O O . ILE A 1 96 ? -0.160 -10.532 0.186 1.00 96.56 96 ILE A O 1
ATOM 754 N N . THR A 1 97 ? -1.277 -8.838 -0.790 1.00 96.06 97 THR A N 1
ATOM 755 C CA . THR A 1 97 ? -1.996 -9.614 -1.808 1.00 96.06 97 THR A CA 1
ATOM 756 C C . THR A 1 97 ? -1.715 -9.079 -3.207 1.00 96.06 97 THR A C 1
ATOM 758 O O . THR A 1 97 ? -2.637 -8.786 -3.962 1.00 96.06 9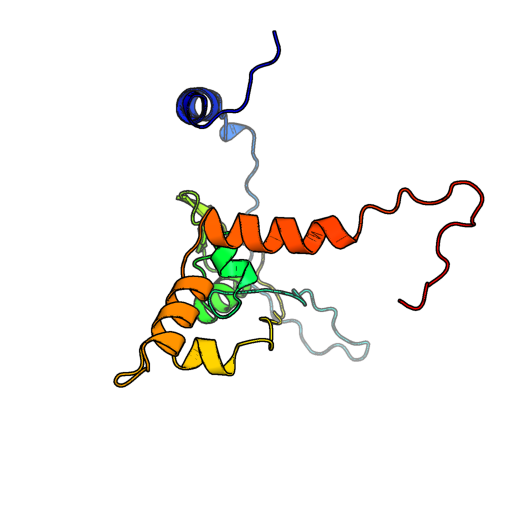7 THR A O 1
ATOM 761 N N . ASP A 1 98 ? -0.436 -8.945 -3.545 1.00 93.00 98 ASP A N 1
ATOM 762 C CA . ASP A 1 98 ? -0.001 -8.555 -4.884 1.00 93.00 98 ASP A CA 1
ATOM 763 C C . ASP A 1 98 ? -0.538 -9.499 -5.973 1.00 93.00 98 ASP A C 1
ATOM 765 O O . ASP A 1 98 ? -0.769 -10.694 -5.741 1.00 93.00 98 ASP A O 1
ATOM 769 N N . HIS A 1 99 ? -0.719 -8.968 -7.185 1.00 91.62 99 HIS A N 1
ATOM 770 C CA . HIS A 1 99 ? -1.181 -9.756 -8.323 1.00 91.62 99 HIS A CA 1
ATOM 771 C C . HIS A 1 99 ? -0.252 -10.944 -8.609 1.00 91.62 99 HIS A C 1
ATOM 773 O O . HIS A 1 99 ? 0.961 -10.801 -8.772 1.00 91.62 99 HIS A O 1
ATOM 779 N N . ALA A 1 100 ? -0.839 -12.134 -8.753 1.00 88.56 100 ALA A N 1
ATOM 780 C CA . ALA A 1 100 ? -0.093 -13.323 -9.159 1.00 88.56 100 ALA A CA 1
ATOM 781 C C . ALA A 1 100 ? 0.283 -13.269 -10.650 1.00 88.56 100 ALA A C 1
ATOM 783 O O . ALA A 1 100 ? 1.270 -13.874 -11.088 1.00 88.56 100 ALA A O 1
ATOM 784 N N . GLU A 1 101 ? -0.508 -12.552 -11.453 1.00 83.62 101 GLU A N 1
ATOM 785 C CA . GLU A 1 101 ? -0.278 -12.384 -12.877 1.00 83.62 101 GLU A CA 1
ATOM 786 C C . GLU A 1 101 ? 1.033 -11.638 -13.132 1.00 83.62 101 GLU A C 1
ATOM 788 O O . GLU A 1 101 ? 1.203 -10.476 -12.782 1.00 83.62 101 GLU A O 1
ATOM 793 N N . GLY A 1 102 ? 1.976 -12.308 -13.792 1.00 75.19 102 GLY A N 1
ATOM 794 C CA . GLY A 1 102 ? 3.262 -11.702 -14.126 1.00 75.19 102 GLY A CA 1
ATOM 795 C C . GLY A 1 102 ? 4.285 -11.715 -12.991 1.00 75.19 102 GLY A C 1
ATOM 796 O O . GLY A 1 102 ? 5.413 -11.302 -13.244 1.00 75.19 102 GLY A O 1
ATOM 797 N N . PHE A 1 103 ? 3.968 -12.273 -11.813 1.00 81.06 103 PHE A N 1
ATOM 798 C CA . PHE A 1 103 ? 4.909 -12.380 -10.688 1.00 81.06 103 PHE A 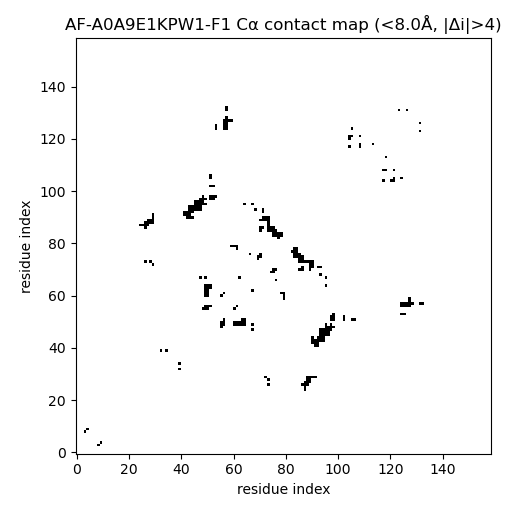CA 1
ATOM 799 C C . PHE A 1 103 ? 6.229 -13.051 -11.102 1.00 81.06 103 PHE A C 1
ATOM 801 O O . PHE A 1 103 ? 7.306 -12.519 -10.864 1.00 81.06 103 PHE A O 1
ATOM 808 N N . GLY A 1 104 ? 6.167 -14.163 -11.846 1.00 79.44 104 GLY A N 1
ATOM 809 C CA . GLY A 1 104 ? 7.368 -14.848 -12.349 1.00 79.44 104 GLY A CA 1
ATOM 810 C C . GLY A 1 104 ? 8.178 -14.062 -13.390 1.00 79.44 104 GLY A C 1
ATOM 811 O O . GLY A 1 104 ? 9.355 -14.348 -13.592 1.00 79.44 104 GLY A O 1
ATOM 812 N N . ALA A 1 105 ? 7.571 -13.083 -14.063 1.00 78.81 105 ALA A N 1
ATOM 813 C CA . ALA A 1 105 ? 8.301 -12.162 -14.929 1.00 78.81 105 ALA A CA 1
ATOM 814 C C . ALA A 1 105 ? 8.886 -10.997 -14.118 1.00 78.81 105 ALA A C 1
ATOM 816 O O . ALA A 1 105 ? 10.021 -10.601 -14.367 1.00 78.81 105 ALA A O 1
ATOM 817 N N . ARG A 1 106 ? 8.134 -10.492 -13.130 1.00 80.00 106 ARG A N 1
ATOM 818 C CA . ARG A 1 106 ? 8.527 -9.401 -12.234 1.00 80.00 106 ARG A CA 1
ATOM 819 C C . ARG A 1 106 ? 9.735 -9.758 -11.374 1.00 80.00 106 ARG A C 1
ATOM 821 O O . ARG A 1 106 ? 10.661 -8.957 -11.309 1.00 80.00 106 ARG A O 1
ATOM 828 N N . THR A 1 107 ? 9.763 -10.946 -10.770 1.00 81.56 107 THR A N 1
ATOM 829 C CA . THR A 1 107 ? 10.860 -11.382 -9.883 1.00 81.56 107 THR A CA 1
ATOM 830 C C . THR A 1 107 ? 12.200 -11.531 -10.597 1.00 81.56 107 THR A C 1
ATOM 832 O O . THR A 1 107 ? 13.245 -11.503 -9.956 1.00 81.56 107 THR A O 1
ATOM 835 N N . ARG A 1 108 ? 12.183 -11.661 -11.928 1.00 84.19 108 ARG A N 1
ATOM 836 C CA . ARG A 1 108 ? 13.392 -11.733 -12.756 1.00 84.19 108 ARG A CA 1
ATOM 837 C C . ARG A 1 108 ? 13.900 -10.363 -13.198 1.00 84.19 108 ARG A C 1
ATOM 839 O O . ARG A 1 108 ? 15.003 -10.261 -13.735 1.00 84.19 108 ARG A O 1
ATOM 846 N N . CYS A 1 109 ? 13.117 -9.304 -13.002 1.00 84.25 109 CYS A N 1
ATOM 847 C CA . CYS A 1 109 ? 13.541 -7.950 -13.324 1.00 84.25 109 CYS A CA 1
ATOM 848 C C . CYS A 1 109 ? 14.667 -7.531 -12.372 1.00 84.25 109 CYS A C 1
ATOM 850 O O . CYS A 1 109 ? 14.487 -7.477 -11.161 1.00 84.25 109 CYS A O 1
ATOM 852 N N . GLY A 1 110 ? 15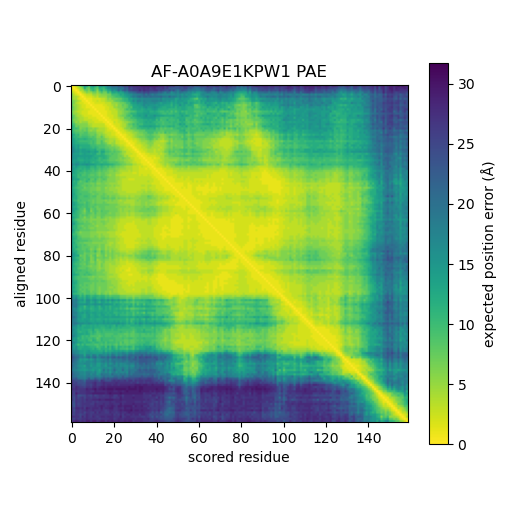.861 -7.316 -12.932 1.00 81.62 110 GLY A N 1
ATOM 853 C CA . GLY A 1 110 ? 17.102 -7.104 -12.177 1.00 81.62 110 GLY A CA 1
ATOM 854 C C . GLY A 1 110 ? 18.121 -8.240 -12.319 1.00 81.62 110 GLY A C 1
ATOM 855 O O . GLY A 1 110 ? 19.297 -8.043 -12.014 1.00 81.62 110 GLY A O 1
ATOM 856 N N . GLU A 1 111 ? 17.721 -9.401 -12.848 1.00 88.44 111 GLU A N 1
ATOM 857 C CA . GLU A 1 111 ? 18.652 -10.491 -13.147 1.00 88.44 111 GLU A CA 1
ATOM 858 C C . GLU A 1 111 ? 19.539 -10.174 -14.369 1.00 88.44 111 GLU A C 1
ATOM 860 O O . GLU A 1 111 ? 19.090 -9.560 -15.348 1.00 88.44 111 GLU A O 1
ATOM 865 N N . PRO A 1 112 ? 20.807 -10.625 -14.381 1.00 89.00 112 PRO A N 1
ATOM 866 C CA . PRO A 1 112 ? 21.626 -10.583 -15.585 1.00 89.00 112 PRO A CA 1
ATOM 867 C C . PRO A 1 112 ? 21.103 -11.572 -16.641 1.00 89.00 112 PRO A C 1
ATOM 869 O O . PRO A 1 112 ? 20.496 -12.591 -16.331 1.00 89.00 112 PRO A O 1
ATOM 872 N N . GLY A 1 113 ? 21.391 -11.308 -17.919 1.00 90.31 113 GLY A N 1
ATOM 873 C CA . GLY A 1 113 ? 21.115 -12.268 -18.998 1.00 90.31 113 GLY A CA 1
ATOM 874 C C . GLY A 1 113 ? 19.675 -12.293 -19.524 1.00 90.31 113 GLY A C 1
ATOM 875 O O . GLY A 1 113 ? 19.358 -13.150 -20.344 1.00 90.31 113 GLY A O 1
ATOM 876 N N . LEU A 1 114 ? 18.825 -11.340 -19.128 1.00 91.56 114 LEU A N 1
ATOM 877 C CA . LEU A 1 114 ? 17.491 -11.181 -19.713 1.00 91.56 114 LEU A CA 1
ATOM 878 C C . LEU A 1 114 ? 17.565 -11.003 -21.239 1.00 91.56 114 LEU A C 1
ATOM 880 O O . LEU A 1 114 ? 18.477 -10.367 -21.780 1.00 91.56 114 LEU A O 1
ATOM 884 N N . THR A 1 115 ? 16.583 -11.541 -21.948 1.00 93.62 115 THR A N 1
ATOM 885 C CA . THR A 1 115 ? 16.334 -11.261 -23.363 1.00 93.62 115 THR A CA 1
ATOM 886 C C . THR A 1 115 ? 15.865 -9.815 -23.548 1.00 93.62 115 THR A C 1
ATOM 888 O O . THR A 1 115 ? 15.482 -9.125 -22.603 1.00 93.62 115 THR A O 1
ATOM 891 N N . LEU A 1 116 ? 15.879 -9.321 -24.791 1.00 91.31 116 LEU A N 1
ATOM 892 C CA . LEU A 1 116 ? 15.326 -7.996 -25.094 1.00 91.31 116 LEU A CA 1
ATOM 893 C C . LEU A 1 116 ? 13.833 -7.905 -24.737 1.00 91.31 116 LEU A C 1
ATOM 895 O O . LEU A 1 116 ? 13.392 -6.877 -24.235 1.00 91.31 116 LEU A O 1
ATOM 899 N N . PHE A 1 117 ? 13.079 -8.984 -24.965 1.00 87.56 117 PHE A N 1
ATOM 900 C CA . PHE A 1 117 ? 11.653 -9.038 -24.655 1.00 87.56 117 PHE A CA 1
ATOM 901 C C . PHE A 1 117 ? 11.393 -8.990 -23.146 1.00 87.56 117 PHE A C 1
ATOM 903 O O . PHE A 1 117 ? 10.551 -8.221 -22.698 1.00 87.56 117 PHE A O 1
ATOM 910 N N . GLU A 1 118 ? 12.155 -9.744 -22.350 1.00 89.31 118 GLU A N 1
ATOM 911 C CA . GLU A 1 118 ? 12.040 -9.701 -20.887 1.00 89.31 118 GLU A CA 1
ATOM 912 C C . GLU A 1 118 ? 12.412 -8.324 -20.335 1.00 89.31 118 GLU A C 1
ATOM 914 O O . GLU A 1 118 ? 11.687 -7.795 -19.502 1.00 89.31 118 GLU A O 1
ATOM 919 N N . ARG A 1 119 ? 13.472 -7.690 -20.858 1.00 88.69 119 ARG A N 1
ATOM 920 C CA . ARG A 1 119 ? 13.817 -6.306 -20.492 1.00 88.69 119 ARG A CA 1
ATOM 921 C C . ARG A 1 119 ? 12.695 -5.320 -20.813 1.00 88.69 119 ARG A C 1
ATOM 923 O O . ARG A 1 119 ? 12.403 -4.455 -19.996 1.00 88.69 119 ARG A O 1
ATOM 930 N N . ALA A 1 120 ? 12.066 -5.450 -21.980 1.00 85.50 120 ALA A N 1
ATOM 931 C CA . ALA A 1 120 ? 10.937 -4.605 -22.362 1.00 85.50 120 ALA A CA 1
ATOM 932 C C . ALA A 1 120 ? 9.715 -4.840 -21.458 1.00 85.50 120 ALA A C 1
ATOM 934 O O . ALA A 1 120 ? 9.044 -3.883 -21.081 1.00 85.50 120 ALA A O 1
ATOM 935 N N . ASN A 1 121 ? 9.451 -6.092 -21.076 1.00 82.44 121 ASN A N 1
ATOM 936 C CA . ASN A 1 121 ? 8.382 -6.422 -20.139 1.00 82.44 121 ASN A CA 1
ATOM 937 C C . ASN A 1 121 ? 8.662 -5.862 -18.738 1.00 82.44 121 ASN A C 1
ATOM 939 O O . ASN A 1 121 ? 7.780 -5.254 -18.148 1.00 82.44 121 ASN A O 1
ATOM 943 N N . CYS A 1 122 ? 9.890 -5.996 -18.232 1.00 84.75 122 CYS A N 1
ATOM 944 C CA . CYS A 1 122 ? 10.296 -5.388 -16.966 1.00 84.75 122 CYS A CA 1
ATOM 945 C C . CYS A 1 122 ? 10.115 -3.874 -16.988 1.00 84.75 122 CYS A C 1
ATOM 947 O O . CYS A 1 122 ? 9.467 -3.326 -16.109 1.00 84.75 122 CYS A O 1
ATOM 949 N N . TRP A 1 123 ? 10.579 -3.213 -18.051 1.00 82.00 123 TRP A N 1
ATOM 950 C CA . TRP A 1 123 ? 10.372 -1.779 -18.219 1.00 82.00 123 TRP A CA 1
ATOM 951 C C . TRP A 1 123 ? 8.885 -1.399 -18.193 1.00 82.00 123 TRP A C 1
ATOM 953 O O . TRP A 1 123 ? 8.521 -0.426 -17.541 1.00 82.00 123 TRP A O 1
ATOM 963 N N . LEU A 1 124 ? 8.012 -2.171 -18.848 1.00 77.12 124 LEU A N 1
ATOM 964 C CA . LEU A 1 124 ? 6.568 -1.925 -18.819 1.00 77.12 124 LEU A CA 1
ATOM 965 C C . LEU A 1 124 ? 5.973 -2.077 -17.409 1.00 77.12 124 LEU A C 1
ATOM 967 O O . LEU A 1 124 ? 5.135 -1.268 -17.024 1.00 77.12 124 LEU A O 1
ATOM 971 N N . MET A 1 125 ? 6.391 -3.104 -16.665 1.00 75.50 125 MET A N 1
ATOM 972 C CA . MET A 1 125 ? 5.870 -3.413 -15.326 1.00 75.50 125 MET A CA 1
ATOM 973 C C . MET A 1 125 ? 6.411 -2.460 -14.248 1.00 75.50 125 MET A C 1
ATOM 975 O O . MET A 1 125 ? 5.725 -2.204 -13.266 1.00 75.50 125 MET A O 1
ATOM 979 N N . GLU A 1 126 ? 7.627 -1.938 -14.429 1.00 75.94 126 GLU A N 1
ATOM 980 C CA . GLU A 1 126 ? 8.348 -1.123 -13.440 1.00 75.94 126 GLU A CA 1
ATOM 981 C C . GLU A 1 126 ? 8.276 0.388 -13.702 1.00 75.94 126 GLU A C 1
ATOM 983 O O . GLU A 1 126 ? 8.833 1.160 -12.928 1.00 75.94 126 GLU A O 1
ATOM 988 N N . THR A 1 127 ? 7.628 0.838 -14.783 1.00 71.25 127 THR A N 1
ATOM 989 C CA . THR A 1 127 ? 7.526 2.272 -15.103 1.00 71.25 127 THR A CA 1
ATOM 990 C C . THR A 1 127 ? 6.155 2.823 -14.698 1.00 71.25 127 THR A C 1
ATOM 992 O O . THR A 1 127 ? 5.181 2.620 -15.433 1.00 71.25 127 THR A O 1
ATOM 995 N N . PRO A 1 128 ? 6.056 3.599 -13.598 1.00 65.31 128 PRO A N 1
ATOM 996 C CA . PRO A 1 128 ? 4.899 4.450 -13.353 1.00 65.31 128 PRO A CA 1
ATOM 997 C C . PRO A 1 128 ? 4.785 5.446 -14.508 1.00 65.31 128 PRO A C 1
ATOM 999 O O . PRO A 1 128 ? 5.721 6.208 -14.771 1.00 65.31 128 PRO A O 1
ATOM 1002 N N . GLY A 1 129 ? 3.676 5.455 -15.251 1.00 66.00 129 GLY A N 1
ATOM 1003 C CA . GLY A 1 129 ? 3.575 6.410 -16.350 1.00 66.00 129 GLY A CA 1
ATOM 1004 C C . GLY A 1 129 ? 2.367 6.309 -17.268 1.00 66.00 129 GLY A C 1
ATOM 1005 O O . GLY A 1 129 ? 1.598 5.349 -17.276 1.00 66.00 129 GLY A O 1
ATOM 1006 N N . TYR A 1 130 ? 2.247 7.336 -18.111 1.00 61.50 130 TYR A N 1
ATOM 1007 C CA . TYR A 1 130 ? 1.145 7.535 -19.054 1.00 61.50 130 TYR A 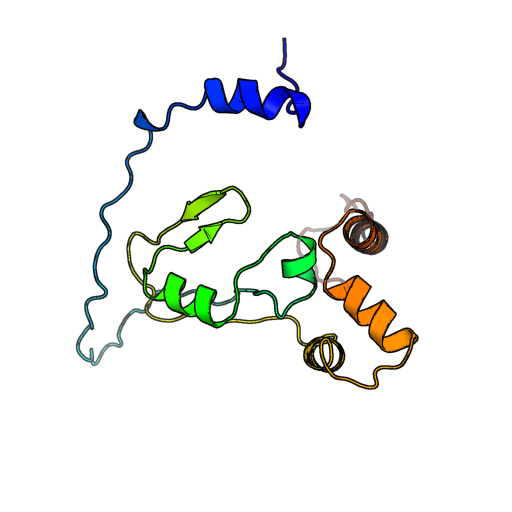CA 1
ATOM 1008 C C . TYR A 1 130 ? 0.937 6.349 -20.009 1.00 61.50 130 TYR A C 1
ATOM 1010 O O . TYR A 1 130 ? -0.198 6.019 -20.332 1.00 61.50 130 TYR A O 1
ATOM 1018 N N . GLY A 1 131 ? 2.013 5.676 -20.435 1.00 64.62 131 GLY A N 1
ATOM 1019 C CA . GLY A 1 131 ? 1.929 4.510 -21.321 1.00 64.62 131 GLY A CA 1
ATOM 1020 C C . GLY A 1 131 ? 1.209 3.320 -20.678 1.00 64.62 131 GLY A C 1
ATOM 1021 O O . GLY A 1 131 ? 0.308 2.747 -21.291 1.00 64.62 131 GLY A O 1
ATOM 1022 N N . ALA A 1 132 ? 1.544 3.000 -19.426 1.00 65.31 132 ALA A N 1
ATOM 1023 C CA . ALA A 1 132 ? 0.859 1.956 -18.669 1.00 65.31 132 ALA A CA 1
ATOM 1024 C C . ALA A 1 132 ? -0.583 2.366 -18.318 1.00 65.31 132 ALA A C 1
ATOM 1026 O O . ALA A 1 132 ? -1.513 1.578 -18.494 1.00 65.31 132 ALA A O 1
ATOM 1027 N N . ALA A 1 133 ? -0.802 3.631 -17.939 1.00 66.50 133 ALA A N 1
ATOM 1028 C CA . ALA A 1 133 ? -2.141 4.169 -17.692 1.00 66.50 133 ALA A CA 1
ATOM 1029 C C . ALA A 1 133 ? -3.052 4.098 -18.939 1.00 66.50 133 ALA A C 1
ATOM 1031 O O . ALA A 1 133 ? -4.221 3.722 -18.841 1.00 66.50 133 ALA A O 1
ATOM 1032 N N . LEU A 1 134 ? -2.527 4.406 -20.132 1.00 66.94 134 LEU A N 1
ATOM 1033 C CA . LEU A 1 134 ? -3.261 4.276 -21.394 1.00 66.94 134 LEU A CA 1
ATOM 1034 C C . LEU A 1 134 ? -3.593 2.819 -21.735 1.00 66.94 134 LEU A C 1
ATOM 1036 O O . LEU A 1 134 ? -4.704 2.545 -22.189 1.00 66.94 134 LEU A O 1
ATOM 1040 N N . PHE A 1 135 ? -2.657 1.896 -21.504 1.00 67.62 135 PHE A N 1
ATOM 1041 C CA . PHE A 1 135 ? -2.869 0.464 -21.717 1.00 67.62 135 PHE A CA 1
ATOM 1042 C C . PHE A 1 135 ? -4.002 -0.087 -20.839 1.00 67.62 135 PHE A C 1
ATOM 1044 O O . PHE A 1 135 ? -4.855 -0.831 -21.327 1.00 67.62 135 PHE A O 1
ATOM 1051 N N . LEU A 1 136 ? -4.057 0.317 -19.566 1.00 66.62 136 LEU A N 1
ATOM 1052 C CA . LEU A 1 136 ? -5.148 -0.054 -18.660 1.00 66.62 136 LEU A CA 1
ATOM 1053 C C . LEU A 1 136 ? -6.481 0.581 -19.084 1.00 66.62 136 LEU A C 1
ATOM 1055 O O . LEU A 1 136 ? -7.495 -0.119 -19.146 1.00 66.62 136 LEU A O 1
ATOM 1059 N N . ARG A 1 137 ? -6.483 1.869 -19.461 1.00 64.12 137 ARG A N 1
ATOM 1060 C CA . ARG A 1 137 ? -7.687 2.577 -19.933 1.00 64.12 137 ARG A CA 1
ATOM 1061 C C . ARG A 1 137 ? -8.344 1.872 -21.120 1.00 64.12 137 ARG A C 1
ATOM 1063 O O . ARG A 1 137 ? -9.557 1.686 -21.116 1.00 64.12 137 ARG A O 1
ATOM 1070 N N . ASP A 1 138 ? -7.558 1.464 -22.115 1.00 60.62 138 ASP A N 1
ATOM 1071 C CA . ASP A 1 138 ? -8.070 0.802 -23.324 1.00 60.62 138 ASP A CA 1
ATOM 1072 C C . ASP A 1 138 ? -8.627 -0.610 -23.050 1.00 60.62 138 ASP A C 1
ATOM 1074 O O . ASP A 1 138 ? -9.470 -1.125 -23.784 1.00 60.62 138 ASP A O 1
ATOM 1078 N N . ARG A 1 139 ? -8.217 -1.241 -21.941 1.00 58.47 139 ARG A N 1
ATOM 1079 C CA . ARG A 1 139 ? -8.820 -2.499 -21.475 1.00 58.47 139 ARG A CA 1
ATOM 1080 C C . ARG A 1 139 ? -10.080 -2.299 -20.645 1.00 58.47 139 ARG A C 1
ATOM 1082 O O . ARG A 1 139 ? -10.950 -3.171 -20.673 1.00 58.47 139 ARG A O 1
ATOM 1089 N N . GLN A 1 140 ? -10.212 -1.170 -19.955 1.00 55.72 140 GLN A N 1
ATOM 1090 C CA . GLN A 1 140 ? -11.376 -0.862 -19.124 1.00 55.72 140 GLN A CA 1
ATOM 1091 C C . GLN A 1 140 ? -12.588 -0.389 -19.947 1.00 55.72 140 GLN A C 1
ATOM 1093 O O . GLN A 1 140 ? -13.732 -0.643 -19.568 1.00 55.72 140 GLN A O 1
ATOM 1098 N N . THR A 1 141 ? -12.366 0.195 -21.129 1.00 50.81 141 THR A N 1
ATOM 1099 C CA . THR A 1 141 ? -13.433 0.615 -22.060 1.00 50.81 141 THR A CA 1
ATOM 1100 C C . THR A 1 141 ? -14.201 -0.541 -22.706 1.00 50.81 141 THR A C 1
ATOM 1102 O O . THR A 1 141 ? -15.268 -0.314 -23.269 1.00 50.81 141 THR A O 1
ATOM 1105 N N . ARG A 1 142 ? -13.766 -1.802 -22.553 1.00 51.19 142 ARG A N 1
ATOM 1106 C CA . ARG A 1 142 ? -14.564 -2.981 -22.957 1.00 51.19 142 ARG A CA 1
ATOM 1107 C C . ARG A 1 142 ? -15.852 -3.179 -22.136 1.00 51.19 142 ARG A C 1
ATOM 1109 O O . ARG A 1 142 ? -16.595 -4.118 -22.404 1.00 51.19 142 ARG A O 1
ATOM 1116 N N . GLY A 1 143 ? -16.110 -2.328 -21.139 1.00 50.12 143 GLY A N 1
ATOM 1117 C CA . GLY A 1 143 ? -17.270 -2.388 -20.249 1.00 50.12 143 GLY A CA 1
ATOM 1118 C C . GLY A 1 143 ? -18.307 -1.272 -20.406 1.00 50.12 143 GLY A C 1
ATOM 1119 O O . GLY A 1 143 ? -19.185 -1.192 -19.552 1.00 50.12 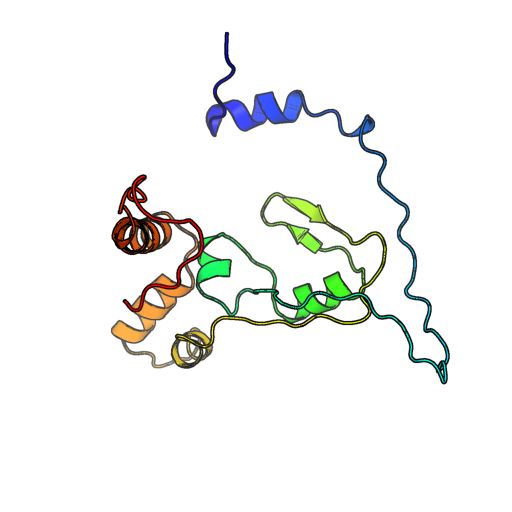143 GLY A O 1
ATOM 1120 N N . THR A 1 144 ? -18.253 -0.416 -21.435 1.00 50.72 144 THR A N 1
ATOM 1121 C CA . THR A 1 144 ? -19.300 0.602 -21.671 1.00 50.72 144 THR A CA 1
ATOM 1122 C C . THR A 1 144 ? -20.566 -0.034 -22.255 1.00 50.72 144 THR A C 1
ATOM 1124 O O . THR A 1 144 ? -20.953 0.232 -23.391 1.00 50.72 144 THR A O 1
ATOM 1127 N N . LEU A 1 145 ? -21.201 -0.921 -21.497 1.00 56.16 145 LEU A N 1
ATOM 1128 C CA . LEU A 1 145 ? -22.616 -1.205 -21.669 1.00 56.16 145 LEU A CA 1
ATOM 1129 C C . LEU A 1 145 ? -23.330 -0.304 -20.671 1.00 56.16 145 LEU A C 1
ATOM 1131 O O . LEU A 1 145 ? -23.219 -0.515 -19.464 1.00 56.16 145 LEU A O 1
ATOM 1135 N N . GLU A 1 146 ? -24.020 0.721 -21.172 1.00 62.44 146 GLU A N 1
ATOM 1136 C CA . GLU A 1 146 ? -25.046 1.395 -20.378 1.00 62.44 146 GLU A CA 1
ATOM 1137 C C . GLU A 1 146 ? -25.952 0.307 -19.775 1.00 62.44 146 GLU A C 1
ATOM 1139 O O . GLU A 1 146 ? -26.396 -0.585 -20.511 1.00 62.44 146 GLU A O 1
ATOM 1144 N N . PRO A 1 147 ? -26.167 0.294 -18.447 1.00 61.66 147 PRO A N 1
ATOM 1145 C CA . PRO A 1 147 ? -27.053 -0.682 -17.844 1.00 61.66 147 PRO A CA 1
ATOM 1146 C C . PRO A 1 147 ? -28.447 -0.498 -18.443 1.00 61.66 147 PRO A C 1
ATOM 1148 O O . PRO A 1 147 ? -29.037 0.572 -18.329 1.00 61.66 147 PRO A O 1
ATOM 1151 N N . ASP A 1 148 ? -28.947 -1.539 -19.109 1.00 65.06 148 ASP A N 1
ATOM 1152 C CA . ASP A 1 148 ? -30.298 -1.572 -19.667 1.00 65.06 148 ASP A CA 1
ATOM 1153 C C . ASP A 1 148 ? -31.318 -1.291 -18.544 1.00 65.06 148 ASP A C 1
ATOM 1155 O O . ASP A 1 148 ? -31.454 -2.119 -17.636 1.00 65.06 148 ASP A O 1
ATOM 1159 N N . PRO A 1 149 ? -32.037 -0.152 -18.578 1.00 69.12 149 PRO A N 1
ATOM 1160 C CA . PRO A 1 149 ? -3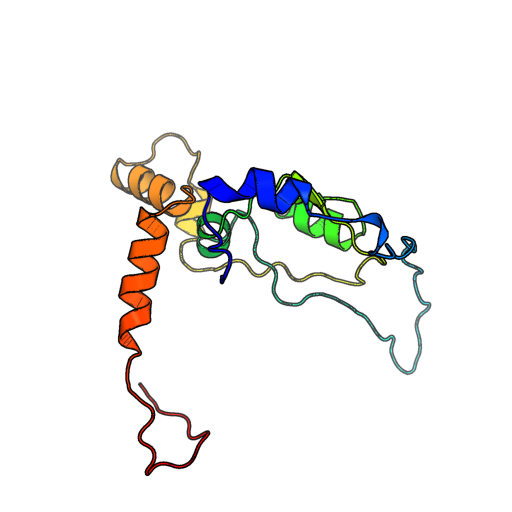2.934 0.261 -17.501 1.00 69.12 149 PRO A CA 1
ATOM 1161 C C . PRO A 1 149 ? -34.180 -0.627 -17.396 1.00 69.12 149 PRO A C 1
ATOM 1163 O O . PRO A 1 149 ? -34.933 -0.505 -16.431 1.00 69.12 149 PRO A O 1
ATOM 1166 N N . SER A 1 150 ? -34.418 -1.510 -18.373 1.00 73.06 150 SER A N 1
ATOM 1167 C CA . SER A 1 150 ? -35.503 -2.491 -18.330 1.00 73.06 150 SER A CA 1
ATOM 1168 C C . SER A 1 150 ? -35.168 -3.736 -17.502 1.00 73.06 150 SER A C 1
ATOM 1170 O O . SER A 1 150 ? -36.056 -4.559 -17.272 1.00 73.06 150 SER A O 1
ATOM 1172 N N . GLN A 1 151 ? -33.924 -3.882 -17.026 1.00 68.38 151 GLN A N 1
ATOM 1173 C CA . GLN A 1 151 ? -33.486 -5.074 -16.300 1.00 68.38 151 GLN A CA 1
ATOM 1174 C C . GLN A 1 151 ? -33.291 -4.825 -14.798 1.00 68.38 151 GLN A C 1
ATOM 1176 O O . GLN A 1 151 ? -32.827 -3.755 -14.395 1.00 68.38 151 GLN A O 1
ATOM 1181 N N . PRO A 1 152 ? -33.633 -5.811 -13.946 1.00 68.25 152 PRO A N 1
ATOM 1182 C CA . PRO A 1 152 ? -33.485 -5.691 -12.503 1.00 68.25 152 PRO A CA 1
ATOM 1183 C C . PRO A 1 152 ? -32.008 -5.601 -12.095 1.00 68.25 152 PRO A C 1
ATOM 1185 O O . PRO A 1 152 ? -31.139 -6.301 -12.617 1.00 68.25 152 PRO A O 1
ATOM 1188 N N . ALA A 1 153 ? -31.718 -4.729 -11.130 1.00 70.44 153 ALA A N 1
ATOM 1189 C CA . ALA A 1 153 ? -30.373 -4.567 -10.594 1.00 70.44 153 ALA A CA 1
ATOM 1190 C C . ALA A 1 153 ? -29.923 -5.827 -9.828 1.00 70.44 153 ALA A C 1
ATOM 1192 O O . ALA A 1 153 ? -30.676 -6.365 -9.019 1.00 70.44 153 ALA A O 1
ATOM 1193 N N . GLY A 1 154 ? -28.672 -6.255 -10.035 1.00 63.56 154 GLY A N 1
ATOM 1194 C CA . GLY A 1 154 ? -28.027 -7.302 -9.228 1.00 63.56 154 GLY A CA 1
ATOM 1195 C C . GLY A 1 154 ? -28.025 -8.718 -9.815 1.00 63.56 154 GLY A C 1
ATOM 1196 O O . GLY A 1 154 ? -27.531 -9.630 -9.156 1.00 63.56 154 GLY A O 1
ATOM 1197 N N . GLU A 1 155 ? -28.513 -8.931 -11.038 1.00 62.19 155 GLU A N 1
ATOM 1198 C CA . GLU A 1 155 ? -28.378 -10.236 -11.697 1.00 62.19 155 GLU A CA 1
ATOM 1199 C C . GLU A 1 155 ? -26.961 -10.446 -12.256 1.00 62.19 155 GLU A C 1
ATOM 1201 O O . GLU A 1 155 ? -26.454 -9.670 -13.071 1.00 62.19 155 GLU A O 1
ATOM 1206 N N . TYR A 1 156 ? -26.308 -11.523 -11.808 1.00 51.94 156 TYR A N 1
ATOM 1207 C CA . TYR A 1 156 ? -25.009 -11.954 -12.317 1.00 51.94 156 TYR A CA 1
ATOM 1208 C C . TYR A 1 156 ? -25.133 -12.383 -13.783 1.00 51.94 156 TYR A C 1
ATOM 1210 O O . TYR A 1 156 ? -25.873 -13.311 -14.109 1.00 51.94 156 TYR A O 1
ATOM 1218 N N . ARG A 1 157 ? -24.368 -11.741 -14.668 1.00 61.28 157 ARG A N 1
ATOM 1219 C CA . ARG A 1 157 ? -24.256 -12.144 -16.074 1.00 61.28 157 ARG A CA 1
ATOM 1220 C C . ARG A 1 157 ? -23.011 -13.007 -16.252 1.00 61.28 157 ARG A C 1
ATOM 1222 O O . ARG A 1 157 ? -21.908 -12.550 -15.952 1.00 61.28 157 ARG A O 1
ATOM 1229 N N . GLN A 1 158 ? -23.172 -14.219 -16.783 1.00 51.44 158 GLN A N 1
ATOM 1230 C CA . GLN A 1 158 ? -22.034 -14.922 -17.374 1.00 51.44 158 GLN A CA 1
ATOM 1231 C C . GLN A 1 158 ? -21.580 -14.125 -18.600 1.00 51.44 158 GLN A C 1
ATOM 1233 O O . GLN A 1 158 ? -22.385 -13.842 -19.488 1.00 51.44 158 GLN A O 1
ATOM 1238 N N . ARG A 1 159 ? -20.320 -13.691 -18.578 1.00 54.78 159 ARG A N 1
ATOM 1239 C CA . ARG A 1 159 ? -19.637 -13.154 -19.754 1.00 54.78 159 ARG A CA 1
ATOM 1240 C C . ARG A 1 159 ? -19.192 -14.293 -20.656 1.00 54.78 159 ARG A C 1
ATOM 1242 O O . ARG A 1 159 ? -18.762 -15.325 -20.095 1.00 54.78 159 ARG A O 1
#

Sequence (159 aa):
MVQQILPSTAAEDYAQQDDSRIEVPQTLELVPQPYNPLKNVYWGELHVHTTESMDAVVFGTTATIEDAYRFARGEPLLSPGGETMQLSRPLDFVAITDHAEGFGARTRCGEPGLTLFERANCWLMETPGYGAALFLRDRQTRGTLEPDPSQPAGEYRQR

Solvent-accessible surface area (backbone atoms only — not comparable to full-atom values): 10097 Å² total; per-residue (Å²): 133,84,85,74,92,44,87,90,41,45,70,62,56,57,72,70,62,67,67,87,77,58,86,78,69,74,73,44,81,76,76,88,74,75,92,42,96,89,59,75,89,79,52,61,50,77,76,37,69,25,54,74,11,50,69,35,19,44,75,53,46,79,45,41,69,65,50,53,53,42,34,40,65,33,38,76,40,77,43,88,86,72,48,77,45,63,45,45,48,33,45,78,45,75,36,79,57,46,53,73,80,58,35,82,58,53,76,49,55,87,53,85,86,66,52,74,66,55,51,51,49,34,51,58,46,70,40,55,39,70,70,48,52,49,57,50,50,68,62,58,61,80,62,82,65,78,79,62,86,90,56,78,87,86,72,88,74,88,126

Mean predicted aligned error: 10.72 Å